Protein AF-V9LA78-F1 (afdb_monomer_lite)

Organism: Callorhinchus milii (NCBI:txid7868)

pLDDT: mean 78.16, std 17.97, range [30.38, 98.12]

Radius of gyration: 44.49 Å; chains: 1; bounding box: 124×39×107 Å

Structure (mmCIF, N/CA/C/O backbone):
data_AF-V9LA78-F1
#
_entry.id   AF-V9LA78-F1
#
loop_
_atom_site.group_PDB
_atom_site.id
_atom_site.type_symbol
_atom_site.label_atom_id
_atom_site.label_alt_id
_atom_site.label_comp_id
_atom_site.label_asym_id
_atom_site.label_entity_id
_atom_site.label_seq_id
_atom_site.pdbx_PDB_ins_code
_atom_site.Cartn_x
_atom_site.Cartn_y
_atom_site.Cartn_z
_atom_site.occupancy
_atom_site.B_iso_or_equiv
_atom_site.auth_seq_id
_atom_site.auth_comp_id
_atom_site.auth_asym_id
_atom_site.auth_atom_id
_atom_site.pdbx_PDB_model_num
ATOM 1 N N . ARG A 1 1 ? -101.190 -16.063 76.207 1.00 38.62 1 ARG A N 1
ATOM 2 C CA . ARG A 1 1 ? -101.534 -16.886 75.021 1.00 38.62 1 ARG A CA 1
ATOM 3 C C . ARG A 1 1 ? -100.322 -16.875 74.086 1.00 38.62 1 ARG A C 1
ATOM 5 O O . ARG A 1 1 ? -100.171 -15.869 73.423 1.00 38.62 1 ARG A O 1
ATOM 12 N N . ARG A 1 2 ? -99.525 -17.966 74.087 1.00 37.25 2 ARG A N 1
ATOM 13 C CA . ARG A 1 2 ? -98.543 -18.417 73.059 1.00 37.25 2 ARG A CA 1
ATOM 14 C C . ARG A 1 2 ? -97.326 -17.477 72.810 1.00 37.25 2 ARG A C 1
ATOM 16 O O . ARG A 1 2 ? -97.543 -16.351 72.398 1.00 37.25 2 ARG A O 1
ATOM 23 N N . SER A 1 3 ? -96.100 -17.793 73.270 1.00 36.72 3 SER A N 1
ATOM 24 C CA . SER A 1 3 ? -95.042 -18.629 72.612 1.00 36.72 3 SER A CA 1
ATOM 25 C C . SER A 1 3 ? -94.651 -18.044 71.234 1.00 36.72 3 SER A C 1
ATOM 27 O O . SER A 1 3 ? -95.574 -17.781 70.473 1.00 36.72 3 SER A O 1
ATOM 29 N N . SER A 1 4 ? -93.414 -17.786 70.782 1.00 41.28 4 SER A N 1
ATOM 30 C CA . SER A 1 4 ? -92.019 -18.239 71.025 1.00 41.28 4 SER A CA 1
ATOM 31 C C . SER A 1 4 ? -91.119 -17.253 70.206 1.00 41.28 4 SER A C 1
ATOM 33 O O . SER A 1 4 ? -91.605 -16.781 69.184 1.00 41.28 4 SER A O 1
ATOM 35 N N . ASP A 1 5 ? -89.959 -16.730 70.629 1.00 39.78 5 ASP A N 1
ATOM 36 C CA . ASP A 1 5 ? -88.596 -17.319 70.697 1.00 39.78 5 ASP A CA 1
ATOM 37 C C . ASP A 1 5 ? -87.658 -16.885 69.525 1.00 39.78 5 ASP A C 1
ATOM 39 O O . ASP A 1 5 ? -88.123 -16.779 68.393 1.00 39.78 5 ASP A O 1
ATOM 43 N N . LEU A 1 6 ? -86.364 -16.659 69.844 1.00 36.38 6 LEU A N 1
ATOM 44 C CA . LEU A 1 6 ? -85.181 -16.253 69.028 1.00 36.38 6 LEU A CA 1
ATOM 45 C C . LEU A 1 6 ? -85.233 -14.910 68.254 1.00 36.38 6 LEU A C 1
ATOM 47 O O . LEU A 1 6 ? -86.216 -14.585 67.613 1.00 36.38 6 LEU A O 1
ATOM 51 N N . GLY A 1 7 ? -84.200 -14.066 68.179 1.00 32.66 7 GLY A N 1
ATOM 52 C CA . GLY A 1 7 ? -82.790 -14.142 68.556 1.00 32.66 7 GLY A CA 1
ATOM 53 C C . GLY A 1 7 ? -82.023 -13.035 67.799 1.00 32.66 7 GLY A C 1
ATOM 54 O O . GLY A 1 7 ? -82.327 -12.764 66.647 1.00 32.66 7 GLY A O 1
ATOM 55 N N . GLU A 1 8 ? -81.098 -12.386 68.508 1.00 30.38 8 GLU A N 1
ATOM 56 C CA . GLU A 1 8 ? -79.826 -11.772 68.079 1.00 30.38 8 GLU A CA 1
ATOM 57 C C . GLU A 1 8 ? -79.676 -10.855 66.835 1.00 30.38 8 GLU A C 1
ATOM 59 O O . GLU A 1 8 ? -79.922 -11.234 65.700 1.00 30.38 8 GLU A O 1
ATOM 64 N N . HIS A 1 9 ? -79.116 -9.671 67.134 1.00 32.75 9 HIS A N 1
ATOM 65 C CA . HIS A 1 9 ? -78.167 -8.819 66.398 1.00 32.75 9 HIS A CA 1
ATOM 66 C C . HIS A 1 9 ? -78.278 -8.538 64.888 1.00 32.75 9 HIS A C 1
ATOM 68 O O . HIS A 1 9 ? -78.230 -9.426 64.048 1.00 32.75 9 HIS A O 1
ATOM 74 N N . SER A 1 10 ? -78.055 -7.241 64.604 1.00 33.81 10 SER A N 1
ATOM 75 C CA . SER A 1 10 ? -77.504 -6.702 63.349 1.00 33.81 10 SER A CA 1
ATOM 76 C C . SER A 1 10 ? -78.572 -6.582 62.238 1.00 33.81 10 SER A C 1
ATOM 78 O O . SER A 1 10 ? -79.480 -7.387 62.149 1.00 33.81 10 SER A O 1
ATOM 80 N N . GLU A 1 11 ? -78.646 -5.557 61.392 1.00 39.06 11 GLU A N 1
ATOM 81 C CA . GLU A 1 11 ? -77.571 -4.833 60.735 1.00 39.06 11 GLU A CA 1
ATOM 82 C C . GLU A 1 11 ? -78.030 -3.425 60.317 1.00 39.06 11 GLU A C 1
ATOM 84 O O . GLU A 1 11 ? -79.119 -3.193 59.792 1.00 39.06 11 GLU A O 1
ATOM 89 N N . THR A 1 12 ? -77.124 -2.478 60.520 1.00 42.47 12 THR A N 1
ATOM 90 C CA . THR A 1 12 ? -77.043 -1.184 59.851 1.00 42.47 12 THR A CA 1
ATOM 91 C C . THR A 1 12 ? -76.844 -1.383 58.346 1.00 42.47 12 THR A C 1
ATOM 93 O O . THR A 1 12 ? -75.721 -1.622 57.909 1.00 42.47 12 THR A O 1
ATOM 96 N N . VAL A 1 13 ? -77.898 -1.278 57.535 1.00 48.62 13 VAL A N 1
ATOM 97 C CA . VAL A 1 13 ? -77.771 -1.411 56.071 1.00 48.62 13 VAL A CA 1
ATOM 98 C C . VAL A 1 13 ? -78.632 -0.376 55.360 1.00 48.62 13 VAL A C 1
ATOM 100 O O . VAL A 1 13 ? -79.703 -0.691 54.854 1.00 48.62 13 VAL A O 1
ATOM 103 N N . THR A 1 14 ? -78.183 0.882 55.300 1.00 47.72 14 THR A N 1
ATOM 104 C CA . THR A 1 14 ? -78.607 1.781 54.206 1.00 47.72 14 THR A CA 1
ATOM 105 C C . THR A 1 14 ? -77.637 2.942 53.952 1.00 47.72 14 THR A C 1
ATOM 107 O O . THR A 1 14 ? -78.069 4.078 53.830 1.00 47.72 14 THR A O 1
ATOM 110 N N . SER A 1 15 ? -76.322 2.705 53.865 1.00 46.59 15 SER A N 1
ATOM 111 C CA . SER A 1 15 ? -75.411 3.665 53.193 1.00 46.59 15 SER A CA 1
ATOM 112 C C . SER A 1 15 ? -73.991 3.118 52.961 1.00 46.59 15 SER A C 1
ATOM 114 O O . SER A 1 15 ? -73.013 3.815 53.226 1.00 46.59 15 SER A O 1
ATOM 116 N N . LEU A 1 16 ? -73.837 1.861 52.539 1.00 50.12 16 LEU A N 1
ATOM 117 C CA . LEU A 1 16 ? -72.503 1.277 52.311 1.00 50.12 16 LEU A CA 1
ATOM 118 C C . LEU A 1 16 ? -72.333 0.599 50.955 1.00 50.12 16 LEU A C 1
ATOM 120 O O . LEU A 1 16 ? -71.321 -0.059 50.740 1.00 50.12 16 LEU A O 1
ATOM 124 N N . ASP A 1 17 ? -73.267 0.805 50.028 1.00 53.44 17 ASP A N 1
ATOM 125 C CA . ASP A 1 17 ? -73.097 0.328 48.662 1.00 53.44 17 ASP A CA 1
ATOM 126 C C . ASP A 1 17 ? -73.050 1.510 47.694 1.00 53.44 17 ASP A C 1
ATOM 128 O O . ASP A 1 17 ? -73.876 2.419 47.760 1.00 53.44 17 ASP A O 1
ATOM 132 N N . LEU A 1 18 ? -72.055 1.480 46.811 1.00 50.06 18 LEU A N 1
ATOM 133 C CA . LEU A 1 18 ? -71.733 2.478 45.788 1.00 50.06 18 LEU A CA 1
ATOM 134 C C . LEU A 1 18 ? -70.883 3.707 46.178 1.00 50.06 18 LEU A C 1
ATOM 136 O O . LEU A 1 18 ? -71.081 4.804 45.657 1.00 50.06 18 LEU A O 1
ATOM 140 N N . VAL A 1 19 ? -69.817 3.515 46.961 1.00 49.34 19 VAL A N 1
ATOM 141 C CA . VAL A 1 19 ? -68.571 4.261 46.676 1.00 49.34 19 VAL A CA 1
ATOM 142 C C . VAL A 1 19 ? -67.659 3.339 45.870 1.00 49.34 19 VAL A C 1
ATOM 144 O O . VAL A 1 19 ? -66.722 2.736 46.378 1.00 49.34 19 VAL A O 1
ATOM 147 N N . THR A 1 20 ? -67.971 3.196 44.582 1.00 54.06 20 THR A N 1
ATOM 148 C CA . THR A 1 20 ? -67.281 2.308 43.627 1.00 54.06 20 THR A CA 1
ATOM 149 C C . THR A 1 20 ? -65.972 2.898 43.091 1.00 54.06 20 THR A C 1
ATOM 151 O O . THR A 1 20 ? -65.462 2.434 42.082 1.00 54.06 20 THR A O 1
ATOM 154 N N . CYS A 1 21 ? -65.392 3.899 43.753 1.00 56.88 21 CYS A N 1
ATOM 155 C CA . CYS A 1 21 ? -64.016 4.339 43.526 1.00 56.88 21 CYS A CA 1
ATOM 156 C C . CYS A 1 21 ? -63.531 5.139 44.739 1.00 56.88 21 CYS A C 1
ATOM 158 O O . CYS A 1 21 ? -63.878 6.305 44.902 1.00 56.88 21 CYS A O 1
ATOM 160 N N . LEU A 1 22 ? -62.682 4.533 45.570 1.00 53.94 22 LEU A N 1
ATOM 161 C CA . LEU A 1 22 ? -61.702 5.295 46.338 1.00 53.94 22 LEU A CA 1
ATOM 162 C C . LEU A 1 22 ? -60.489 5.468 45.430 1.00 53.94 22 LEU A C 1
ATOM 164 O O . LEU A 1 22 ? -59.550 4.672 45.457 1.00 53.94 22 LEU A O 1
ATOM 168 N N . GLU A 1 23 ? -60.528 6.498 44.589 1.00 53.59 23 GLU A N 1
ATOM 169 C CA . GLU A 1 23 ? -59.301 7.000 43.993 1.00 53.59 23 GLU A CA 1
ATOM 170 C C . GLU A 1 23 ? -58.443 7.515 45.152 1.00 53.59 23 GLU A C 1
ATOM 172 O O . GLU A 1 23 ? -58.729 8.537 45.776 1.00 53.59 23 GLU A O 1
ATOM 177 N N . SER A 1 24 ? -57.426 6.739 45.526 1.00 40.69 24 SER A N 1
ATOM 178 C CA . SER A 1 24 ? -56.410 7.179 46.474 1.00 40.69 24 SER A CA 1
ATOM 179 C C . SER A 1 24 ? -55.556 8.237 45.773 1.00 40.69 24 SER A C 1
ATOM 181 O O . SER A 1 24 ? -54.457 7.969 45.296 1.00 40.69 24 SER A O 1
ATOM 183 N N . THR A 1 25 ? -56.081 9.459 45.677 1.00 53.06 25 THR A N 1
ATOM 184 C CA . THR A 1 25 ? -55.429 10.599 45.014 1.00 53.06 25 THR A CA 1
ATOM 185 C C . THR A 1 25 ? -54.265 11.161 45.842 1.00 53.06 25 THR A C 1
ATOM 187 O O . THR A 1 25 ? -53.654 12.155 45.468 1.00 53.06 25 THR A O 1
ATOM 190 N N . HIS A 1 26 ? -53.889 10.535 46.961 1.00 56.66 26 HIS A N 1
ATOM 191 C CA . HIS A 1 26 ? -52.709 10.954 47.709 1.00 56.66 26 HIS A CA 1
ATOM 192 C C . HIS A 1 26 ? -52.058 9.796 48.471 1.00 56.66 26 HIS A C 1
ATOM 194 O O . HIS A 1 26 ? -52.386 9.552 49.636 1.00 56.66 26 HIS A O 1
ATOM 200 N N . PRO A 1 27 ? -51.043 9.130 47.892 1.00 52.91 27 PRO A N 1
ATOM 201 C CA . PRO A 1 27 ? -50.064 8.474 48.730 1.00 52.91 27 PRO A CA 1
ATOM 202 C C . PRO A 1 27 ? -49.351 9.581 49.517 1.00 52.91 27 PRO A C 1
ATOM 204 O O . PRO A 1 27 ? -48.703 10.464 48.945 1.00 52.91 27 PRO A O 1
ATOM 207 N N . GLN A 1 28 ? -49.492 9.564 50.841 1.00 57.53 28 GLN A N 1
ATOM 208 C CA . GLN A 1 28 ? -48.636 10.310 51.764 1.00 57.53 28 GLN A CA 1
ATOM 209 C C . GLN A 1 28 ? -47.214 9.745 51.627 1.00 57.53 28 GLN A C 1
ATOM 211 O O . GLN A 1 28 ? -46.767 8.893 52.390 1.00 57.53 28 GLN A O 1
ATOM 216 N N . MET A 1 29 ? -46.525 10.157 50.563 1.00 53.38 29 MET A N 1
ATOM 217 C CA . MET A 1 29 ? -45.166 9.740 50.255 1.00 53.38 29 MET A CA 1
ATOM 218 C C . MET A 1 29 ? -44.249 10.321 51.329 1.00 53.38 29 MET A C 1
ATOM 220 O O . MET A 1 29 ? -43.963 11.518 51.326 1.00 53.38 29 MET A O 1
ATOM 224 N N . THR A 1 30 ? -43.794 9.473 52.252 1.00 65.44 30 THR A N 1
ATOM 225 C CA . THR A 1 30 ? -42.815 9.817 53.290 1.00 65.44 30 THR A CA 1
ATOM 226 C C . THR A 1 30 ? -41.599 10.494 52.642 1.00 65.44 30 THR A C 1
ATOM 228 O O . THR A 1 30 ? -41.207 10.113 51.537 1.00 65.44 30 THR A O 1
ATOM 231 N N . PHE A 1 31 ? -40.971 11.475 53.303 1.00 64.56 31 PHE A N 1
ATOM 232 C CA . PHE A 1 31 ? -39.830 12.247 52.766 1.00 64.56 31 PHE A CA 1
ATOM 233 C C . PHE A 1 31 ? -38.725 11.378 52.133 1.00 64.56 31 PHE A C 1
ATOM 235 O O . PHE A 1 31 ? -38.142 11.751 51.115 1.00 64.56 31 PHE A O 1
ATOM 242 N N . LEU A 1 32 ? -38.501 10.179 52.675 1.00 64.75 32 LEU A N 1
ATOM 243 C CA . LEU A 1 32 ? -37.585 9.169 52.139 1.00 64.75 32 LEU A CA 1
ATOM 244 C C . LEU A 1 32 ? -37.925 8.697 50.719 1.00 64.75 32 LEU A C 1
ATOM 246 O O . LEU A 1 32 ? -37.017 8.443 49.935 1.00 64.75 32 LEU A O 1
ATOM 250 N N . CYS A 1 33 ? -39.203 8.591 50.364 1.00 69.38 33 CYS A N 1
ATOM 251 C CA . CYS A 1 33 ? -39.633 8.189 49.029 1.00 69.38 33 CYS A CA 1
ATOM 252 C C . CYS A 1 33 ? -39.305 9.279 47.997 1.00 69.38 33 CYS A C 1
ATOM 254 O O . CYS A 1 33 ? -38.671 9.003 46.979 1.00 69.38 33 CYS A O 1
ATOM 256 N N . ARG A 1 34 ? -39.617 10.546 48.307 1.00 75.44 34 ARG A N 1
ATOM 257 C CA . ARG A 1 34 ? -39.250 11.685 47.445 1.00 75.44 34 ARG A CA 1
ATOM 258 C C . ARG A 1 34 ? -37.735 11.847 47.316 1.00 75.44 34 ARG A C 1
ATOM 260 O O . ARG A 1 34 ? -37.249 12.084 46.214 1.00 75.44 34 ARG A O 1
ATOM 267 N N . LEU A 1 35 ? -36.993 11.653 48.409 1.00 74.75 35 LEU A N 1
ATOM 268 C CA . LEU A 1 35 ? -35.531 11.684 48.393 1.00 74.75 35 LEU A CA 1
ATOM 269 C C . LEU A 1 35 ? -34.953 10.546 47.540 1.00 74.75 35 LEU A C 1
ATOM 271 O O . LEU A 1 35 ? -34.050 10.786 46.745 1.00 74.75 35 LEU A O 1
ATOM 275 N N . LYS A 1 36 ? -35.498 9.326 47.635 1.00 80.56 36 LYS A N 1
ATOM 276 C CA . LYS A 1 36 ? -35.062 8.188 46.812 1.00 80.56 36 LYS A CA 1
ATOM 277 C C . LYS A 1 36 ? -35.312 8.408 45.326 1.00 80.56 36 LYS A C 1
ATOM 279 O O . LYS A 1 36 ? -34.411 8.149 44.537 1.00 80.56 36 LYS A O 1
ATOM 284 N N . PHE A 1 37 ? -36.479 8.918 44.939 1.00 80.06 37 PHE A N 1
ATOM 285 C CA . PHE A 1 37 ? -36.753 9.227 43.534 1.00 80.06 37 PHE A CA 1
ATOM 286 C C . PHE A 1 37 ? -35.874 10.366 43.006 1.00 80.06 37 PHE A C 1
ATOM 288 O O . PHE A 1 37 ? -35.362 10.263 41.894 1.00 80.06 37 PHE A O 1
ATOM 295 N N . ALA A 1 38 ? -35.633 11.411 43.804 1.00 82.50 38 ALA A N 1
ATOM 296 C CA . ALA A 1 38 ? -34.740 12.505 43.424 1.00 82.50 38 ALA A CA 1
ATOM 297 C C . ALA A 1 38 ? -33.285 12.033 43.262 1.00 82.50 38 ALA A C 1
ATOM 299 O O . ALA A 1 38 ? -32.653 12.315 42.245 1.00 82.50 38 ALA A O 1
ATOM 300 N N . LEU A 1 39 ? -32.770 11.252 44.218 1.00 84.38 39 LEU A N 1
ATOM 301 C CA . LEU A 1 39 ? -31.430 10.667 44.142 1.00 84.38 39 LEU A CA 1
ATOM 302 C C . LEU A 1 39 ? -31.306 9.696 42.965 1.00 84.38 39 LEU A C 1
ATOM 304 O O . LEU A 1 39 ? -30.327 9.759 42.231 1.00 84.38 39 LEU A O 1
ATOM 308 N N . PHE A 1 40 ? -32.305 8.842 42.735 1.00 86.75 40 PHE A N 1
ATOM 309 C CA . PHE A 1 40 ? -32.318 7.927 41.596 1.00 86.75 40 PHE A CA 1
ATOM 310 C C . PHE A 1 40 ? -32.351 8.676 40.260 1.00 86.75 40 PHE A C 1
ATOM 312 O O . PHE A 1 40 ? -31.631 8.305 39.339 1.00 86.75 40 PHE A O 1
ATOM 319 N N . ALA A 1 41 ? -33.123 9.760 40.151 1.00 88.12 41 ALA A N 1
ATOM 320 C CA . ALA A 1 41 ? -33.156 10.588 38.950 1.00 88.12 41 ALA A CA 1
ATOM 321 C C . ALA A 1 41 ? -31.792 11.238 38.667 1.00 88.12 41 ALA A C 1
ATOM 323 O O . ALA A 1 41 ? -31.324 11.203 37.528 1.00 88.12 41 ALA A O 1
ATOM 324 N N . ILE A 1 42 ? -31.128 11.776 39.695 1.00 90.62 42 ILE A N 1
ATOM 325 C CA . ILE A 1 42 ? -29.786 12.365 39.575 1.00 90.62 42 ILE A CA 1
ATOM 326 C C . ILE A 1 42 ? -28.762 11.288 39.197 1.00 90.62 42 ILE A C 1
ATOM 328 O O . ILE A 1 42 ? -28.009 11.469 38.243 1.00 90.62 42 ILE A O 1
ATOM 332 N N . LEU A 1 43 ? -28.770 10.141 39.882 1.00 91.25 43 LEU A N 1
ATOM 333 C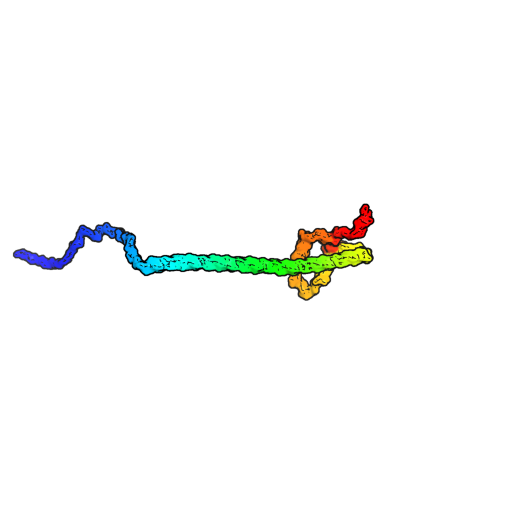 CA . LEU A 1 43 ? -27.879 9.018 39.585 1.00 91.25 43 LEU A CA 1
ATOM 334 C C . LEU A 1 43 ? -28.086 8.486 38.165 1.00 91.25 43 LEU A C 1
ATOM 336 O O . LEU A 1 43 ? -27.109 8.246 37.465 1.00 91.25 43 LEU A O 1
ATOM 340 N N . ASN A 1 44 ? -29.332 8.358 37.706 1.00 90.81 44 ASN A N 1
ATOM 341 C CA . ASN A 1 44 ? -29.639 7.908 36.352 1.00 90.81 44 ASN A CA 1
ATOM 342 C C . ASN A 1 44 ? -29.154 8.918 35.300 1.00 90.81 44 ASN A C 1
ATOM 344 O O . ASN A 1 44 ? -28.558 8.537 34.298 1.00 90.81 44 ASN A O 1
ATOM 348 N N . LYS A 1 45 ? -29.324 10.224 35.542 1.00 92.56 45 LYS A N 1
ATOM 349 C CA . LYS A 1 45 ? -28.784 11.276 34.663 1.00 92.56 45 LYS A CA 1
ATOM 350 C C . LYS A 1 45 ? -27.256 11.219 34.581 1.00 92.56 45 LYS A C 1
ATOM 352 O O . LYS A 1 45 ? -26.711 11.295 33.482 1.00 92.56 45 LYS A O 1
ATOM 357 N N . MET A 1 46 ? -26.580 11.035 35.715 1.00 95.75 46 MET A N 1
ATOM 358 C CA . MET A 1 46 ? -25.125 10.864 35.761 1.00 95.75 46 MET A CA 1
ATOM 359 C C . MET A 1 46 ? -24.681 9.578 35.055 1.00 95.75 46 MET A C 1
ATOM 361 O O . MET A 1 46 ? -23.720 9.602 34.292 1.00 95.75 46 MET A O 1
ATOM 365 N N . LEU A 1 47 ? -25.404 8.473 35.244 1.00 96.06 47 LEU A N 1
ATOM 366 C CA . LEU A 1 47 ? -25.132 7.201 34.578 1.00 96.06 47 LEU A CA 1
ATOM 367 C C . LEU A 1 47 ? -25.267 7.325 33.056 1.00 96.06 47 LEU A C 1
ATOM 369 O O . LEU A 1 47 ? -24.381 6.883 32.333 1.00 96.06 47 LEU A O 1
ATOM 373 N N . ILE A 1 48 ? -26.330 7.971 32.567 1.00 96.31 48 ILE A N 1
ATOM 374 C CA . ILE A 1 48 ? -26.528 8.240 31.136 1.00 96.31 48 ILE A CA 1
ATOM 375 C C . ILE A 1 48 ? -25.385 9.101 30.593 1.00 96.31 48 ILE A C 1
ATOM 377 O O . ILE A 1 48 ? -24.848 8.799 29.532 1.00 96.31 48 ILE A O 1
ATOM 381 N N . PHE A 1 49 ? -24.977 10.143 31.320 1.00 97.00 49 PHE A N 1
ATOM 382 C CA . PHE A 1 49 ? -23.854 10.984 30.911 1.00 97.00 49 PHE A CA 1
ATOM 383 C C . PHE A 1 49 ? -22.549 10.182 30.793 1.00 97.00 49 PHE A C 1
ATOM 385 O O . PHE A 1 49 ? -21.857 10.277 29.780 1.00 97.00 49 PHE A O 1
ATOM 392 N N . LEU A 1 50 ? -22.247 9.330 31.778 1.00 97.06 50 LEU A N 1
ATOM 393 C CA . LEU A 1 50 ? -21.084 8.440 31.742 1.00 97.06 50 LEU A CA 1
ATOM 394 C C . LEU A 1 50 ? -21.165 7.427 30.594 1.00 97.06 50 LEU A C 1
ATOM 396 O O . LEU A 1 50 ? -20.159 7.188 29.929 1.00 97.06 50 LEU A O 1
ATOM 400 N N . LEU A 1 51 ? -22.348 6.869 30.322 1.00 97.75 51 LEU A N 1
ATOM 401 C CA . LEU A 1 51 ? -22.565 5.971 29.188 1.00 97.75 51 LEU A CA 1
ATOM 402 C C . LEU A 1 51 ? -22.312 6.681 27.856 1.00 97.75 51 LEU A C 1
ATOM 404 O O . LEU A 1 51 ? -21.610 6.136 27.010 1.00 97.75 51 LEU A O 1
ATOM 408 N N . VAL A 1 52 ? -22.820 7.903 27.676 1.00 97.81 52 VAL A N 1
ATOM 409 C CA . VAL A 1 52 ? -22.588 8.696 26.458 1.00 97.81 52 VAL A CA 1
ATOM 410 C C . VAL A 1 52 ? -21.102 8.998 26.279 1.00 97.81 52 VAL A C 1
ATOM 412 O O . VAL A 1 52 ? -20.570 8.799 25.187 1.00 97.81 52 VAL A O 1
ATOM 415 N N . LEU A 1 53 ? -20.410 9.420 27.342 1.00 98.00 53 LEU A N 1
ATOM 416 C CA . LEU A 1 53 ? -18.964 9.647 27.299 1.00 98.00 53 LEU A CA 1
ATOM 417 C C . LEU A 1 53 ? -18.195 8.368 26.960 1.00 98.00 53 LEU A C 1
ATOM 419 O O . LEU A 1 53 ? -17.287 8.411 26.131 1.00 98.00 53 LEU A O 1
ATOM 423 N N . GLY A 1 54 ? -18.574 7.238 27.559 1.00 98.12 54 GLY A N 1
ATOM 424 C CA . GLY A 1 54 ? -17.980 5.933 27.284 1.00 98.12 54 GLY A CA 1
ATOM 425 C C . GLY A 1 54 ? -18.173 5.506 25.831 1.00 98.12 54 GLY A C 1
ATOM 426 O O . GLY A 1 54 ? -17.205 5.138 25.169 1.00 98.12 54 GLY A O 1
ATOM 427 N N . VAL A 1 55 ? -19.392 5.624 25.298 1.00 97.81 55 VAL A N 1
ATOM 428 C CA . VAL A 1 55 ? -19.697 5.323 23.890 1.00 97.81 55 VAL A CA 1
ATOM 429 C C . VAL A 1 55 ? -18.903 6.230 22.951 1.00 97.81 55 VAL A C 1
ATOM 431 O O . VAL A 1 55 ? -18.314 5.735 21.991 1.00 97.81 55 VAL A O 1
ATOM 434 N N . LEU A 1 56 ? -18.824 7.532 23.239 1.00 97.75 56 LEU A N 1
ATOM 435 C CA . LEU A 1 56 ? -18.029 8.470 22.446 1.00 97.75 56 LEU A CA 1
ATOM 436 C C . LEU A 1 56 ? -16.543 8.081 22.452 1.00 97.75 56 LEU A C 1
ATOM 438 O O . LEU A 1 56 ? -15.910 8.050 21.399 1.00 97.75 56 LEU A O 1
ATOM 442 N N . TRP A 1 57 ? -15.994 7.725 23.614 1.00 97.81 57 TRP A N 1
ATOM 443 C CA . TRP A 1 57 ? -14.613 7.256 23.745 1.00 97.81 57 TRP A CA 1
ATOM 444 C C . TRP A 1 57 ? -14.352 5.975 22.952 1.00 97.81 57 TRP A C 1
ATOM 446 O O . TRP A 1 57 ? -13.371 5.896 22.211 1.00 97.81 57 TRP A O 1
ATOM 456 N N . ILE A 1 58 ? -15.245 4.988 23.061 1.00 97.06 58 ILE A N 1
ATOM 457 C CA . ILE A 1 58 ? -15.168 3.733 22.305 1.00 97.06 58 ILE A CA 1
ATOM 458 C C . ILE A 1 58 ? -15.200 4.021 20.801 1.00 97.06 58 ILE A C 1
ATOM 460 O O . ILE A 1 58 ? -14.374 3.484 20.063 1.00 97.06 58 ILE A O 1
ATOM 464 N N . LEU A 1 59 ? -16.091 4.906 20.345 1.00 96.75 59 LEU A N 1
ATOM 465 C CA . LEU A 1 59 ? -16.187 5.294 18.939 1.00 96.75 59 LEU A CA 1
ATOM 466 C C . LEU A 1 59 ? -14.892 5.955 18.446 1.00 96.75 59 LEU A C 1
ATOM 468 O O . LEU A 1 59 ? -14.384 5.593 17.387 1.00 96.75 59 LEU A O 1
ATOM 472 N N . LEU A 1 60 ? -14.312 6.875 19.222 1.00 95.88 60 LEU A N 1
ATOM 473 C CA . LEU A 1 60 ? -13.043 7.524 18.877 1.00 95.88 60 LEU A CA 1
ATOM 474 C C . LEU A 1 60 ? -11.894 6.516 18.770 1.00 95.88 60 LEU A C 1
ATOM 476 O O . LEU A 1 60 ? -11.113 6.565 17.816 1.00 95.88 60 LEU A O 1
AT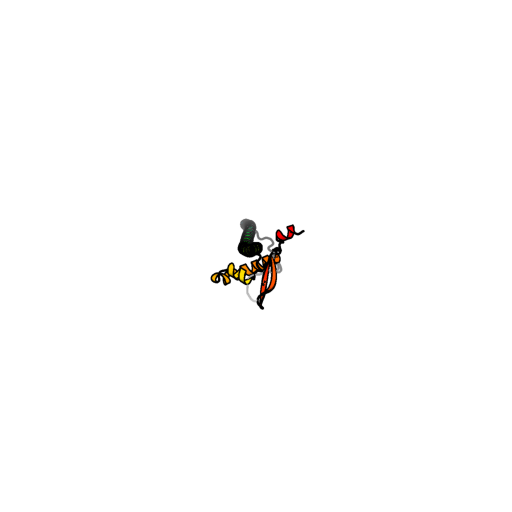OM 480 N N . LEU A 1 61 ? -11.797 5.579 19.716 1.00 95.38 61 LEU A N 1
ATOM 481 C CA . LEU A 1 61 ? -10.802 4.509 19.669 1.00 95.38 61 LEU A CA 1
ATOM 482 C C . LEU A 1 61 ? -11.013 3.600 18.456 1.00 95.38 61 LEU A C 1
ATOM 484 O O . LEU A 1 61 ? -10.044 3.270 17.773 1.00 95.38 61 LEU A O 1
ATOM 488 N N . PHE A 1 62 ? -12.261 3.252 18.143 1.00 95.12 62 PHE A N 1
ATOM 489 C CA . PHE A 1 62 ? -12.605 2.441 16.979 1.00 95.12 62 PHE A CA 1
ATOM 490 C C . PHE A 1 62 ? -12.229 3.129 15.655 1.00 95.12 62 PHE A C 1
ATOM 492 O O . PHE A 1 62 ? -11.614 2.510 14.781 1.00 95.12 62 PHE A O 1
ATOM 499 N N . LEU A 1 63 ? -12.523 4.425 15.515 1.00 93.00 63 LEU A N 1
ATOM 500 C CA . LEU A 1 63 ? -12.145 5.228 14.347 1.00 93.00 63 LEU A CA 1
ATOM 501 C C . LEU A 1 63 ? -10.625 5.361 14.218 1.00 93.00 63 LEU A C 1
ATOM 503 O O . LEU A 1 63 ? -10.076 5.190 13.127 1.00 93.00 63 LEU A O 1
ATOM 507 N N . LYS A 1 64 ? -9.923 5.608 15.330 1.00 92.69 64 LYS A N 1
ATOM 508 C CA . LYS A 1 64 ? -8.456 5.658 15.366 1.00 92.69 64 LYS A CA 1
ATOM 509 C C . LYS A 1 64 ? -7.841 4.314 14.968 1.00 92.69 64 LYS A C 1
ATOM 511 O O . LYS A 1 64 ? -6.895 4.288 14.181 1.00 92.69 64 LYS A O 1
ATOM 516 N N . TYR A 1 65 ? -8.388 3.209 15.472 1.00 89.44 65 TYR A N 1
ATOM 517 C CA . TYR A 1 65 ? -7.942 1.853 15.151 1.00 89.44 65 TYR A CA 1
ATOM 518 C C . TYR A 1 65 ? -8.132 1.533 13.665 1.00 89.44 65 TYR A C 1
ATOM 520 O O . TYR A 1 65 ? -7.185 1.126 12.990 1.00 89.44 65 TYR A O 1
ATOM 528 N N . SER A 1 66 ? -9.325 1.803 13.131 1.00 83.94 66 SER A N 1
ATOM 529 C CA . SER A 1 66 ? -9.635 1.594 11.713 1.00 83.94 66 SER A CA 1
ATOM 530 C C . SER A 1 66 ? -8.747 2.452 10.811 1.00 83.94 66 SER A C 1
ATOM 532 O O . SER A 1 66 ? -8.194 1.958 9.829 1.00 83.94 66 SER A O 1
ATOM 534 N N . SER A 1 67 ? -8.515 3.712 11.189 1.00 76.75 67 SER A N 1
ATOM 535 C CA . SER A 1 67 ? -7.617 4.611 10.456 1.00 76.75 67 SER A CA 1
ATOM 536 C C . SER A 1 67 ? -6.183 4.085 10.418 1.00 76.75 67 SER A C 1
ATOM 538 O O . SER A 1 67 ? -5.529 4.151 9.379 1.00 76.75 67 SER A O 1
ATOM 540 N N . LYS A 1 68 ? -5.684 3.527 11.530 1.00 81.69 68 LYS A N 1
ATOM 541 C CA . LYS A 1 68 ? -4.352 2.908 11.576 1.00 81.69 68 LYS A CA 1
ATOM 542 C C . LYS A 1 68 ? -4.277 1.684 10.660 1.00 81.69 68 LYS A C 1
ATOM 544 O O . LYS A 1 68 ? -3.304 1.532 9.928 1.00 81.69 68 LYS A O 1
ATOM 549 N N . LYS A 1 69 ? -5.330 0.861 10.636 1.00 76.38 69 LYS A N 1
ATOM 550 C CA . LYS A 1 69 ? -5.384 -0.338 9.792 1.00 76.38 69 LYS A CA 1
ATOM 551 C C . LYS A 1 69 ? -5.380 -0.016 8.296 1.00 76.38 69 LYS A C 1
ATOM 553 O O . LYS A 1 69 ? -4.779 -0.754 7.519 1.00 76.38 69 LYS A O 1
ATOM 558 N N . VAL A 1 70 ? -6.019 1.085 7.896 1.00 72.62 70 VAL A N 1
ATOM 559 C CA . VAL A 1 70 ? -5.985 1.573 6.508 1.00 72.62 70 VAL A CA 1
ATOM 560 C C . VAL A 1 70 ? -4.586 2.071 6.135 1.00 72.62 70 VAL A C 1
ATOM 562 O O . VAL A 1 70 ? -4.111 1.735 5.053 1.00 72.62 70 VAL A O 1
ATOM 565 N N . LYS A 1 71 ? -3.900 2.792 7.034 1.00 73.25 71 LYS A N 1
ATOM 566 C CA . LYS A 1 71 ? -2.535 3.303 6.802 1.00 73.25 71 LYS A CA 1
ATOM 567 C C . LYS A 1 71 ? -1.515 2.185 6.581 1.00 73.25 71 LYS A C 1
ATOM 569 O O . LYS A 1 71 ? -0.855 2.183 5.554 1.00 73.25 71 LYS A O 1
ATOM 574 N N . GLU A 1 72 ? -1.487 1.172 7.450 1.00 73.44 72 GLU A N 1
ATOM 575 C CA . GLU A 1 72 ? -0.543 0.041 7.327 1.00 73.44 72 GLU A CA 1
ATOM 576 C C . GLU A 1 72 ? -0.676 -0.702 5.987 1.00 73.44 72 GLU A C 1
ATOM 578 O O . GLU A 1 72 ? 0.303 -1.170 5.411 1.00 73.44 72 GLU A O 1
ATOM 583 N N . GLN A 1 73 ? -1.902 -0.821 5.470 1.00 69.88 73 GLN A N 1
ATOM 584 C CA . GLN A 1 73 ? -2.145 -1.451 4.173 1.00 69.88 73 GLN A CA 1
ATOM 585 C C . GLN A 1 73 ? -1.700 -0.568 3.008 1.00 69.88 73 GLN A C 1
ATOM 587 O O . GLN A 1 73 ? -1.304 -1.099 1.973 1.00 69.88 73 GLN A O 1
ATOM 592 N N . GLN A 1 74 ? -1.803 0.752 3.153 1.00 79.31 74 GLN A N 1
ATOM 593 C CA . GLN A 1 74 ? -1.359 1.685 2.131 1.00 79.31 74 GLN A CA 1
ATOM 594 C C . GLN A 1 74 ? 0.164 1.788 2.091 1.00 79.31 74 GLN A C 1
ATOM 596 O O . GLN A 1 74 ? 0.713 1.750 0.998 1.00 79.31 74 GLN A O 1
ATOM 601 N N . ASP A 1 75 ? 0.847 1.805 3.237 1.00 85.88 75 ASP A N 1
ATOM 602 C CA . ASP A 1 75 ? 2.311 1.907 3.300 1.00 85.88 75 ASP A CA 1
ATOM 603 C C . ASP A 1 75 ? 2.992 0.753 2.549 1.00 85.88 75 ASP A C 1
ATOM 605 O O . ASP A 1 75 ? 3.847 0.986 1.697 1.00 85.88 75 ASP A O 1
ATOM 609 N N . ALA A 1 76 ? 2.536 -0.487 2.761 1.00 87.19 76 ALA A N 1
ATOM 610 C CA . ALA A 1 76 ? 3.053 -1.656 2.043 1.00 87.19 76 ALA A CA 1
ATOM 611 C C . ALA A 1 76 ? 2.767 -1.605 0.529 1.00 87.19 76 ALA A C 1
ATOM 613 O O . ALA A 1 76 ? 3.559 -2.091 -0.281 1.00 87.19 76 ALA A O 1
ATOM 614 N N . VAL A 1 77 ? 1.631 -1.023 0.131 1.00 89.75 77 VAL A N 1
ATOM 615 C CA . VAL A 1 77 ? 1.290 -0.826 -1.285 1.00 89.75 77 VAL A CA 1
ATOM 616 C C . VAL A 1 77 ? 2.172 0.260 -1.899 1.00 89.75 77 VAL A C 1
ATOM 618 O O . VAL A 1 77 ? 2.711 0.036 -2.976 1.00 89.75 77 VAL A O 1
ATOM 621 N N . TYR A 1 78 ? 2.373 1.392 -1.221 1.00 90.25 78 TYR A N 1
ATOM 622 C CA . TYR A 1 78 ? 3.245 2.472 -1.686 1.00 90.25 78 TYR A CA 1
ATOM 623 C C . TYR A 1 78 ? 4.702 2.026 -1.784 1.00 90.25 78 TYR A C 1
ATOM 625 O O . TYR A 1 78 ? 5.365 2.317 -2.777 1.00 90.25 78 TYR A O 1
ATOM 633 N N . GLU A 1 79 ? 5.195 1.273 -0.801 1.00 92.81 79 GLU A N 1
ATOM 634 C CA . GLU A 1 79 ? 6.535 0.692 -0.848 1.00 92.81 79 GLU A CA 1
ATOM 635 C C . GLU A 1 79 ? 6.691 -0.235 -2.061 1.00 92.81 79 GLU A C 1
ATOM 637 O O . GLU A 1 79 ? 7.666 -0.130 -2.805 1.00 92.81 79 GLU A O 1
ATOM 642 N N . MET A 1 80 ? 5.702 -1.101 -2.310 1.00 92.31 80 MET A N 1
ATOM 643 C CA . MET A 1 80 ? 5.688 -1.976 -3.483 1.00 92.31 80 MET A CA 1
ATOM 644 C C . MET A 1 80 ? 5.660 -1.177 -4.794 1.00 92.31 80 MET A C 1
ATOM 646 O O . MET A 1 80 ? 6.416 -1.484 -5.713 1.00 92.31 80 MET A O 1
ATOM 650 N N . VAL A 1 81 ? 4.827 -0.138 -4.885 1.00 92.31 81 VAL A N 1
ATOM 651 C CA . VAL A 1 81 ? 4.747 0.751 -6.056 1.00 92.31 81 VAL A CA 1
ATOM 652 C C . VAL A 1 81 ? 6.093 1.430 -6.319 1.00 92.31 81 VAL A C 1
ATOM 654 O O . VAL A 1 81 ? 6.572 1.411 -7.449 1.00 92.31 81 VAL A O 1
ATOM 657 N N . ASN A 1 82 ? 6.751 1.951 -5.283 1.00 91.81 82 ASN A N 1
ATOM 658 C CA . ASN A 1 82 ? 8.070 2.572 -5.409 1.00 91.81 82 ASN A CA 1
ATOM 659 C C . ASN A 1 82 ? 9.138 1.578 -5.884 1.00 91.81 82 ASN A C 1
ATOM 661 O O . ASN A 1 82 ? 9.967 1.926 -6.725 1.00 91.81 82 ASN A O 1
ATOM 665 N N . LYS A 1 83 ? 9.100 0.331 -5.399 1.00 93.06 83 LYS A N 1
ATOM 666 C CA . LYS A 1 83 ? 9.983 -0.746 -5.873 1.00 93.06 83 LYS A CA 1
ATOM 667 C C . LYS A 1 83 ? 9.754 -1.056 -7.357 1.00 93.06 83 LYS A C 1
ATOM 669 O O . LYS A 1 83 ? 10.721 -1.154 -8.108 1.00 93.06 83 LYS A O 1
ATOM 674 N N . ILE A 1 84 ? 8.493 -1.149 -7.790 1.00 92.19 84 ILE A N 1
ATOM 675 C CA . ILE A 1 84 ? 8.117 -1.341 -9.201 1.00 92.19 84 ILE A CA 1
ATOM 676 C C . ILE A 1 84 ? 8.645 -0.195 -10.071 1.00 92.19 84 ILE A C 1
ATOM 678 O O . ILE A 1 84 ? 9.329 -0.448 -11.062 1.00 92.19 84 ILE A O 1
ATOM 682 N N . ILE A 1 85 ? 8.372 1.057 -9.685 1.00 90.25 85 ILE A N 1
ATOM 683 C CA . ILE A 1 85 ? 8.846 2.243 -10.411 1.00 90.25 85 ILE A CA 1
ATOM 684 C C . ILE A 1 85 ? 10.373 2.234 -10.501 1.00 90.25 85 ILE A C 1
ATOM 686 O O . ILE A 1 85 ? 10.914 2.494 -11.571 1.00 90.25 85 ILE A O 1
ATOM 690 N N . GLY A 1 86 ? 11.069 1.893 -9.413 1.00 90.50 86 GLY A N 1
ATOM 691 C CA . GLY A 1 86 ? 12.528 1.810 -9.384 1.00 90.50 86 GLY A CA 1
ATOM 692 C C . GLY A 1 86 ? 13.093 0.829 -10.412 1.00 90.50 86 GLY A C 1
ATOM 693 O O . GLY A 1 86 ? 14.024 1.185 -11.130 1.00 90.50 86 GLY A O 1
ATOM 694 N N . VAL A 1 87 ? 12.506 -0.367 -10.535 1.00 90.38 87 VAL A N 1
ATOM 695 C CA . VAL A 1 87 ? 12.927 -1.375 -11.527 1.00 90.38 87 VAL A CA 1
ATOM 696 C C . VAL A 1 87 ? 12.686 -0.887 -12.954 1.00 90.38 87 VAL A C 1
ATOM 698 O O . VAL A 1 87 ? 13.590 -0.960 -13.784 1.00 90.38 87 VAL A O 1
ATOM 701 N N . ILE A 1 88 ? 11.494 -0.354 -13.238 1.00 88.94 88 ILE A N 1
ATOM 702 C CA . ILE A 1 88 ? 11.148 0.133 -14.583 1.00 88.94 88 ILE A CA 1
ATOM 703 C C . ILE A 1 88 ? 12.041 1.314 -14.972 1.00 88.94 88 ILE A C 1
ATOM 705 O O . ILE A 1 88 ? 12.559 1.359 -16.082 1.00 88.94 88 ILE A O 1
ATOM 709 N N . HIS A 1 89 ? 12.256 2.254 -14.052 1.00 87.25 89 HIS A N 1
ATOM 710 C CA . HIS A 1 89 ? 13.090 3.426 -14.283 1.00 87.25 89 HIS A CA 1
ATOM 711 C C . HIS A 1 89 ? 14.569 3.057 -14.463 1.00 87.25 89 HIS A C 1
ATOM 713 O O . HIS A 1 89 ? 15.241 3.626 -15.322 1.00 87.25 89 HIS A O 1
ATOM 719 N N . ALA A 1 90 ? 15.092 2.109 -13.677 1.00 87.81 90 ALA A N 1
ATOM 720 C CA . ALA A 1 90 ? 16.455 1.609 -13.844 1.00 87.81 90 ALA A CA 1
ATOM 721 C C . ALA A 1 90 ? 16.640 0.969 -15.225 1.00 87.81 90 ALA A C 1
ATOM 723 O O . ALA A 1 90 ? 17.549 1.353 -15.954 1.00 87.81 90 ALA A O 1
ATOM 724 N N . HIS A 1 91 ? 15.718 0.093 -15.624 1.00 86.44 91 HIS A N 1
ATOM 725 C CA . HIS A 1 91 ? 15.748 -0.525 -16.945 1.00 86.44 91 HIS A CA 1
ATOM 726 C C . HIS A 1 91 ? 15.608 0.501 -18.078 1.00 86.44 91 HIS A C 1
ATOM 728 O O . HIS A 1 91 ? 16.338 0.418 -19.057 1.00 86.44 91 HIS A O 1
ATOM 734 N N . ASN A 1 92 ? 14.738 1.509 -17.939 1.00 84.62 92 ASN A N 1
ATOM 735 C CA . ASN A 1 92 ? 14.633 2.588 -18.926 1.00 84.62 92 ASN A CA 1
ATOM 736 C C . ASN A 1 92 ? 15.953 3.367 -19.059 1.00 84.62 92 ASN A C 1
ATOM 738 O O . ASN A 1 92 ? 16.383 3.679 -20.164 1.00 84.62 92 ASN A O 1
ATOM 742 N N . ARG A 1 93 ? 16.631 3.648 -17.942 1.00 83.62 93 ARG A N 1
ATOM 743 C CA . ARG A 1 93 ? 17.939 4.318 -17.947 1.00 83.62 93 ARG A CA 1
ATOM 744 C C . ARG A 1 93 ? 19.028 3.464 -18.599 1.00 83.62 93 ARG A C 1
ATOM 746 O O . ARG A 1 93 ? 19.907 4.002 -19.270 1.00 83.62 93 ARG A O 1
ATOM 753 N N . ASP A 1 94 ? 19.000 2.155 -18.378 1.00 84.19 94 ASP A N 1
ATOM 754 C CA . ASP A 1 94 ? 19.950 1.227 -18.992 1.00 84.19 94 ASP A CA 1
ATOM 755 C C . ASP A 1 94 ? 19.669 1.061 -20.493 1.00 84.19 94 ASP A C 1
ATOM 757 O O . ASP A 1 94 ? 20.609 1.036 -21.286 1.00 84.19 94 ASP A O 1
ATOM 761 N N . TRP A 1 95 ? 18.396 1.078 -20.902 1.00 81.81 95 TRP A N 1
ATOM 762 C CA . TRP A 1 95 ? 17.988 1.166 -22.304 1.00 81.81 95 TRP A CA 1
ATOM 763 C C . TRP A 1 95 ? 18.529 2.436 -22.978 1.00 81.81 95 TRP A C 1
ATOM 765 O O . TRP A 1 95 ? 19.176 2.335 -24.019 1.00 81.81 95 TRP A O 1
ATOM 775 N N . GLU A 1 96 ? 18.350 3.614 -22.362 1.00 79.00 96 GLU A N 1
ATOM 776 C CA . GLU A 1 96 ? 18.865 4.892 -22.890 1.00 79.00 96 GLU A CA 1
ATOM 777 C C . GLU A 1 96 ? 20.387 4.864 -23.098 1.00 79.00 96 GLU A C 1
ATOM 779 O O . GLU A 1 96 ? 20.905 5.484 -24.025 1.00 79.00 96 GLU A O 1
ATOM 784 N N . ARG A 1 97 ? 21.116 4.142 -22.240 1.00 80.38 97 ARG A N 1
ATOM 785 C CA . ARG A 1 97 ? 22.578 4.015 -22.319 1.00 80.38 97 ARG A CA 1
ATOM 786 C C . ARG A 1 97 ? 23.043 3.004 -23.360 1.00 80.38 97 ARG A C 1
ATOM 788 O O . ARG A 1 97 ? 24.035 3.261 -24.035 1.00 80.38 97 ARG A O 1
ATOM 795 N N . ASN A 1 98 ? 22.372 1.860 -23.449 1.00 78.69 98 ASN A N 1
ATOM 796 C CA . ASN A 1 98 ? 22.818 0.723 -24.254 1.00 78.69 98 ASN A CA 1
ATOM 797 C C . ASN A 1 98 ? 22.148 0.651 -25.637 1.00 78.69 98 ASN A C 1
ATOM 799 O O . ASN A 1 98 ? 22.535 -0.201 -26.434 1.00 78.69 98 ASN A O 1
ATOM 803 N N . LEU A 1 99 ? 21.174 1.527 -25.935 1.00 70.12 99 LEU A N 1
ATOM 804 C CA . LEU A 1 99 ? 20.375 1.515 -27.173 1.00 70.12 99 LEU A CA 1
ATOM 805 C C . LEU A 1 99 ? 19.797 0.121 -27.488 1.00 7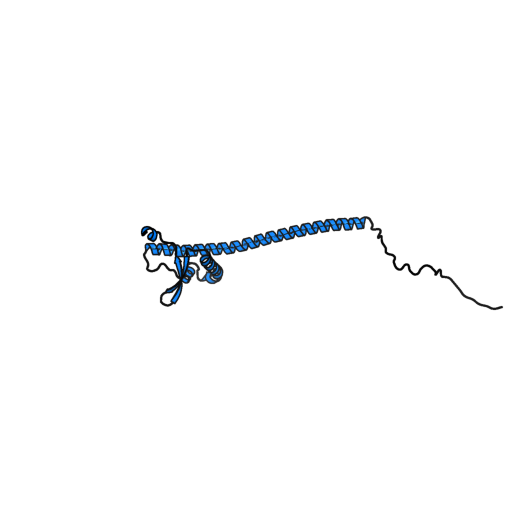0.12 99 LEU A C 1
ATOM 807 O O . LEU A 1 99 ? 19.758 -0.313 -28.641 1.00 70.12 99 LEU A O 1
ATOM 811 N N . GLU A 1 100 ? 19.360 -0.606 -26.457 1.00 66.88 100 GLU A N 1
ATOM 812 C CA . GLU A 1 100 ? 18.756 -1.924 -26.649 1.00 66.88 100 GLU A CA 1
ATOM 813 C C . GLU A 1 100 ? 17.436 -1.834 -27.432 1.00 66.88 100 GLU A C 1
ATOM 815 O O . GLU A 1 100 ? 16.777 -0.795 -27.508 1.00 66.88 100 GLU A O 1
ATOM 820 N N . LEU A 1 101 ? 17.044 -2.956 -28.037 1.00 61.06 101 LEU A N 1
ATOM 821 C CA . LEU A 1 101 ? 16.038 -2.999 -29.098 1.00 61.06 101 LEU A CA 1
ATOM 822 C C . LEU A 1 101 ? 14.629 -2.540 -28.661 1.00 61.06 101 LEU A C 1
ATOM 824 O O . LEU A 1 101 ? 13.828 -2.197 -29.530 1.00 61.06 101 LEU A O 1
ATOM 828 N N . MET A 1 102 ? 14.285 -2.555 -27.360 1.00 63.66 102 MET A N 1
ATOM 829 C CA . M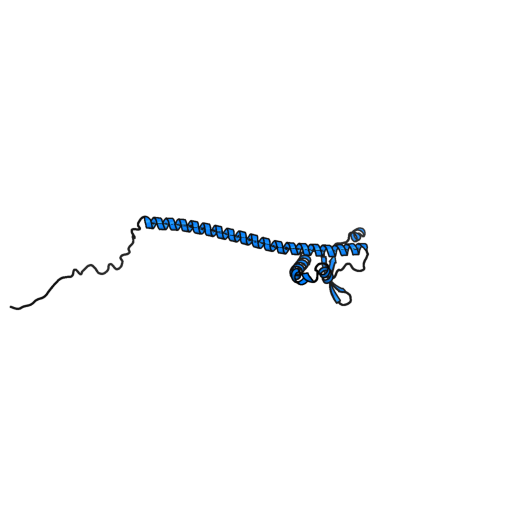ET A 1 102 ? 12.901 -2.342 -26.901 1.00 63.66 102 MET A CA 1
ATOM 830 C C . MET A 1 102 ? 12.767 -1.742 -25.480 1.00 63.66 102 MET A C 1
ATOM 832 O O . MET A 1 102 ? 13.250 -2.352 -24.531 1.00 63.66 102 MET A O 1
ATOM 836 N N . PRO A 1 103 ? 12.024 -0.627 -25.289 1.00 75.94 103 PRO A N 1
ATOM 837 C CA . PRO A 1 103 ? 11.765 -0.003 -23.983 1.00 75.94 103 PRO A CA 1
ATOM 838 C C . PRO A 1 103 ? 10.522 -0.592 -23.277 1.00 75.94 103 PRO A C 1
ATOM 840 O O . PRO A 1 103 ? 9.658 0.145 -22.787 1.00 75.94 103 PRO A O 1
ATOM 843 N N . TYR A 1 104 ? 10.369 -1.920 -23.278 1.00 80.00 104 TYR A N 1
ATOM 844 C CA . TYR A 1 104 ? 9.201 -2.604 -22.705 1.00 80.00 104 TYR A CA 1
ATOM 845 C C . TYR A 1 104 ? 9.641 -3.706 -21.747 1.00 80.00 104 TYR A C 1
ATOM 847 O O . TYR A 1 104 ? 10.500 -4.515 -22.089 1.00 80.00 104 TYR A O 1
ATOM 855 N N . ILE A 1 105 ? 9.000 -3.792 -20.578 1.00 87.50 105 ILE A N 1
ATOM 856 C CA . ILE A 1 105 ? 9.289 -4.846 -19.597 1.00 87.50 105 ILE A CA 1
ATOM 857 C C . ILE A 1 105 ? 8.025 -5.660 -19.322 1.00 87.50 105 ILE A C 1
ATOM 859 O O . ILE A 1 105 ? 7.015 -5.084 -18.904 1.00 87.50 105 ILE A O 1
ATOM 863 N N . PRO A 1 106 ? 8.051 -6.995 -19.482 1.00 89.69 106 PRO A N 1
ATOM 864 C CA . PRO A 1 106 ? 6.936 -7.848 -19.093 1.00 89.69 106 PRO A CA 1
ATOM 865 C C . PRO A 1 106 ? 6.635 -7.743 -17.593 1.00 89.69 106 PRO A C 1
ATOM 867 O O . PRO A 1 106 ? 7.518 -7.924 -16.751 1.00 89.69 106 PRO A O 1
ATOM 870 N N . ILE A 1 107 ? 5.362 -7.541 -17.239 1.00 90.88 107 ILE A N 1
ATOM 871 C CA . ILE A 1 107 ? 4.908 -7.497 -15.837 1.00 90.88 107 ILE A CA 1
ATOM 872 C C . ILE A 1 107 ? 5.314 -8.759 -15.046 1.00 90.88 107 ILE A C 1
ATOM 874 O O . ILE A 1 107 ? 5.743 -8.619 -13.895 1.00 90.88 107 ILE A O 1
ATOM 878 N N . PRO A 1 108 ? 5.234 -9.990 -15.609 1.00 89.50 108 PRO A N 1
ATOM 879 C CA . PRO A 1 108 ? 5.681 -11.189 -14.902 1.00 89.50 108 PRO A CA 1
ATOM 880 C C . PRO A 1 108 ? 7.165 -11.148 -14.529 1.00 89.50 108 PRO A C 1
ATOM 882 O O . PRO A 1 108 ? 7.519 -11.595 -13.444 1.00 89.50 108 PRO A O 1
ATOM 885 N N . HIS A 1 109 ? 8.012 -10.570 -15.386 1.00 89.12 109 HIS A N 1
ATOM 886 C CA . HIS A 1 109 ? 9.443 -10.451 -15.121 1.00 89.12 109 HIS A CA 1
ATOM 887 C C . HIS A 1 109 ? 9.708 -9.510 -13.940 1.00 89.12 109 HIS A C 1
ATOM 889 O O . HIS A 1 109 ? 10.419 -9.877 -13.011 1.00 89.12 109 HIS A O 1
ATOM 895 N N . VAL A 1 110 ? 9.057 -8.341 -13.906 1.00 91.00 110 VAL A N 1
ATOM 896 C CA . VAL A 1 110 ? 9.204 -7.391 -12.787 1.00 91.00 110 VAL A CA 1
ATOM 897 C C . VAL A 1 110 ? 8.750 -8.008 -11.466 1.00 91.00 110 VAL A C 1
ATOM 899 O O . VAL A 1 110 ? 9.424 -7.864 -10.447 1.00 91.00 110 VAL A O 1
ATOM 902 N N . ARG A 1 111 ? 7.622 -8.725 -11.475 1.00 91.69 111 ARG A N 1
ATOM 903 C CA . ARG A 1 111 ? 7.117 -9.418 -10.286 1.00 91.69 111 ARG A CA 1
ATOM 904 C C . ARG A 1 111 ? 8.124 -10.434 -9.765 1.00 91.69 111 ARG A C 1
ATOM 906 O O . ARG A 1 111 ? 8.344 -10.503 -8.562 1.00 91.69 111 ARG A O 1
ATOM 913 N N . ASP A 1 112 ? 8.691 -11.225 -10.664 1.00 90.94 112 ASP A N 1
ATOM 914 C CA . ASP A 1 112 ? 9.586 -12.317 -10.309 1.00 90.94 112 ASP A CA 1
ATOM 915 C C . ASP A 1 112 ? 10.956 -11.797 -9.831 1.00 90.94 112 ASP A C 1
ATOM 917 O O . ASP A 1 112 ? 11.566 -12.424 -8.970 1.00 90.94 112 ASP A O 1
ATOM 921 N N . THR A 1 113 ? 11.381 -10.613 -10.288 1.00 88.75 113 THR A N 1
ATOM 922 C CA . THR A 1 113 ? 12.548 -9.884 -9.759 1.00 88.75 113 THR A CA 1
ATOM 923 C C . THR A 1 113 ? 12.293 -9.286 -8.371 1.00 88.75 113 THR A C 1
ATOM 925 O O . THR A 1 113 ? 13.194 -9.254 -7.535 1.00 88.75 113 THR A O 1
ATOM 928 N N . LEU A 1 114 ? 11.077 -8.797 -8.102 1.00 90.00 114 LEU A N 1
ATOM 929 C CA . LEU A 1 114 ? 10.740 -8.121 -6.841 1.00 90.00 114 LEU A CA 1
ATOM 930 C C . LEU A 1 114 ? 10.278 -9.062 -5.722 1.00 90.00 114 LEU A C 1
ATOM 932 O O . LEU A 1 114 ? 10.412 -8.713 -4.550 1.00 90.00 114 LEU A O 1
ATOM 936 N N . ILE A 1 115 ? 9.685 -10.208 -6.064 1.00 89.50 115 ILE A N 1
ATOM 937 C CA . ILE A 1 115 ? 9.037 -11.118 -5.114 1.00 89.50 115 ILE A CA 1
ATOM 938 C C . ILE A 1 115 ? 9.658 -12.516 -5.247 1.00 89.50 115 ILE A C 1
ATOM 940 O O . ILE A 1 115 ? 9.343 -13.240 -6.204 1.00 89.50 115 ILE A O 1
ATOM 944 N N . PRO A 1 116 ? 10.485 -12.934 -4.268 1.00 89.50 116 PRO A N 1
ATOM 945 C CA . PRO A 1 116 ? 11.010 -14.292 -4.194 1.00 89.50 116 PRO A CA 1
ATOM 946 C C . PRO A 1 116 ? 9.885 -15.338 -4.209 1.00 89.50 116 PRO A C 1
ATOM 948 O O . PRO A 1 116 ? 8.774 -15.059 -3.748 1.00 89.50 116 PRO A O 1
ATOM 951 N N . PRO A 1 117 ? 10.139 -16.561 -4.710 1.00 88.12 117 PRO A N 1
ATOM 952 C CA . PRO A 1 117 ? 9.113 -17.596 -4.844 1.00 88.12 117 PRO A CA 1
ATOM 953 C C . PRO A 1 117 ? 8.400 -17.933 -3.525 1.00 88.12 117 PRO A C 1
ATOM 955 O O . PRO A 1 117 ? 7.199 -18.200 -3.548 1.00 88.12 117 PRO A O 1
ATOM 958 N N . GLU A 1 118 ? 9.108 -17.855 -2.397 1.00 87.50 118 GLU A N 1
ATOM 959 C CA . GLU A 1 118 ? 8.589 -18.137 -1.051 1.00 87.50 118 GLU A CA 1
ATOM 960 C C . GLU A 1 118 ? 7.481 -17.154 -0.626 1.00 87.50 118 GLU A C 1
ATOM 962 O O . GLU A 1 118 ? 6.454 -17.562 -0.079 1.00 87.50 118 GLU A O 1
ATOM 967 N N . ASP A 1 119 ? 7.612 -15.874 -0.985 1.00 88.06 119 ASP A N 1
ATOM 968 C CA . ASP A 1 119 ? 6.713 -14.797 -0.547 1.00 88.06 119 ASP A CA 1
ATOM 969 C C . ASP A 1 119 ? 5.537 -14.532 -1.500 1.00 88.06 119 ASP A C 1
ATOM 971 O O . ASP A 1 119 ? 4.645 -13.721 -1.211 1.00 88.06 119 ASP A O 1
ATOM 975 N N . ARG A 1 120 ? 5.478 -15.230 -2.643 1.00 87.06 120 ARG A N 1
ATOM 976 C CA . ARG A 1 120 ? 4.477 -14.984 -3.699 1.00 87.06 120 ARG A CA 1
ATOM 977 C C . ARG A 1 120 ? 3.039 -15.073 -3.200 1.00 87.06 120 ARG A C 1
ATOM 979 O O . ARG A 1 120 ? 2.194 -14.292 -3.637 1.00 87.06 120 ARG A O 1
ATOM 986 N N . SER A 1 121 ? 2.741 -16.013 -2.303 1.00 86.50 121 SER A N 1
ATOM 987 C CA . SER A 1 121 ? 1.382 -16.217 -1.786 1.00 86.50 121 SER A CA 1
ATOM 988 C C . SER A 1 121 ? 0.941 -15.071 -0.866 1.00 86.50 121 SER A C 1
ATOM 990 O O . SER A 1 121 ? -0.168 -14.548 -1.014 1.00 86.50 121 SER A O 1
ATOM 992 N N . HIS A 1 122 ? 1.832 -14.635 0.025 1.00 87.00 122 HIS A N 1
ATOM 993 C CA . HIS A 1 122 ? 1.592 -13.570 0.991 1.00 87.00 122 HIS A CA 1
ATOM 994 C C . HIS A 1 122 ? 1.502 -12.197 0.309 1.00 87.00 122 HIS A C 1
ATOM 996 O O . HIS A 1 122 ? 0.561 -11.434 0.545 1.00 87.00 122 HIS A O 1
ATOM 1002 N N . MET A 1 123 ? 2.423 -11.904 -0.614 1.00 88.56 123 MET A N 1
ATOM 1003 C CA . MET A 1 123 ? 2.508 -10.597 -1.271 1.00 88.56 123 MET A CA 1
ATOM 1004 C C . MET A 1 123 ? 1.526 -10.415 -2.434 1.00 88.56 123 MET A C 1
ATOM 1006 O O . MET A 1 123 ? 1.327 -9.286 -2.882 1.00 88.56 123 MET A O 1
ATOM 1010 N N . LYS A 1 124 ? 0.843 -11.474 -2.898 1.00 90.25 124 LYS A N 1
ATOM 1011 C CA . LYS A 1 124 ? -0.096 -11.416 -4.037 1.00 90.25 124 LYS A CA 1
ATOM 1012 C C . LYS A 1 124 ? -1.139 -10.303 -3.908 1.00 90.25 124 LYS A C 1
ATOM 1014 O O . LYS A 1 124 ? -1.406 -9.591 -4.873 1.00 90.25 124 LYS A O 1
ATOM 1019 N N . LYS A 1 125 ? -1.726 -10.138 -2.717 1.00 91.00 125 LYS A N 1
ATOM 1020 C CA . LYS A 1 125 ? -2.755 -9.113 -2.465 1.00 91.00 125 LYS A CA 1
ATOM 1021 C C . LYS A 1 125 ? -2.180 -7.697 -2.535 1.00 91.00 125 LYS A C 1
ATOM 1023 O O . LYS A 1 125 ? -2.847 -6.799 -3.043 1.00 91.00 125 LYS A O 1
ATOM 1028 N N . VAL A 1 126 ? -0.963 -7.502 -2.027 1.00 91.38 126 VAL A N 1
ATOM 1029 C CA . VAL A 1 126 ? -0.258 -6.212 -2.069 1.00 91.38 126 VAL A CA 1
ATOM 1030 C C . VAL A 1 126 ? 0.132 -5.886 -3.507 1.00 91.38 126 VAL A C 1
ATOM 1032 O O . VAL A 1 126 ? -0.169 -4.794 -3.973 1.00 91.38 126 VAL A O 1
ATOM 1035 N N . TRP A 1 127 ? 0.680 -6.861 -4.239 1.00 93.50 127 TRP A N 1
ATOM 1036 C CA . TRP A 1 127 ? 1.013 -6.741 -5.659 1.00 93.50 127 TRP A CA 1
ATOM 1037 C C . TRP A 1 127 ? -0.191 -6.308 -6.500 1.00 93.50 127 TRP A C 1
ATOM 1039 O O . TRP A 1 127 ? -0.124 -5.313 -7.210 1.00 93.50 127 TRP A O 1
ATOM 1049 N N . GLN A 1 128 ? -1.329 -6.998 -6.381 1.00 92.50 128 GLN A N 1
ATOM 1050 C CA . GLN A 1 128 ? -2.535 -6.655 -7.145 1.00 92.50 128 GLN A CA 1
ATOM 1051 C C . GLN A 1 128 ? -3.048 -5.242 -6.837 1.00 92.50 128 GLN A C 1
ATOM 1053 O O . GLN A 1 128 ? -3.453 -4.522 -7.748 1.00 92.50 128 GLN A O 1
ATOM 1058 N N . LYS A 1 129 ? -3.017 -4.826 -5.563 1.00 92.31 129 LYS A N 1
ATOM 1059 C CA . LYS A 1 129 ? -3.377 -3.456 -5.171 1.00 92.31 129 LYS A CA 1
ATOM 1060 C C . LYS A 1 129 ? -2.391 -2.428 -5.728 1.00 92.31 129 LYS A C 1
ATOM 1062 O O . LYS A 1 129 ? -2.838 -1.383 -6.184 1.00 92.31 129 LYS A O 1
ATOM 1067 N N . ALA A 1 130 ? -1.094 -2.731 -5.711 1.00 92.88 130 ALA A N 1
ATOM 1068 C CA . ALA A 1 130 ? -0.040 -1.874 -6.245 1.00 92.88 130 ALA A CA 1
ATOM 1069 C C . ALA A 1 130 ? -0.175 -1.680 -7.759 1.00 92.88 130 ALA A C 1
ATOM 1071 O O . ALA A 1 130 ? -0.190 -0.543 -8.213 1.00 92.88 130 ALA A O 1
ATOM 1072 N N . VAL A 1 131 ? -0.371 -2.759 -8.524 1.00 92.75 131 VAL A N 1
ATOM 1073 C CA . VAL A 1 131 ? -0.608 -2.687 -9.978 1.00 92.75 131 VAL A CA 1
ATOM 1074 C C . VAL A 1 131 ? -1.846 -1.845 -10.284 1.00 92.75 131 VAL A C 1
ATOM 1076 O O . VAL A 1 131 ? -1.776 -0.923 -11.089 1.00 92.75 131 VAL A O 1
ATOM 1079 N N . LYS A 1 132 ? -2.960 -2.083 -9.578 1.00 92.06 132 LYS A N 1
ATOM 1080 C CA . LYS A 1 132 ? -4.185 -1.292 -9.757 1.00 92.06 132 LYS A CA 1
ATOM 1081 C C . LYS A 1 132 ? -3.978 0.187 -9.416 1.00 92.06 132 LYS A C 1
ATOM 1083 O O . LYS A 1 132 ? -4.511 1.059 -10.101 1.00 92.06 132 LYS A O 1
ATOM 1088 N N . PHE A 1 133 ? -3.235 0.474 -8.345 1.00 91.00 133 PHE A N 1
ATOM 1089 C CA . PHE A 1 133 ? -2.892 1.840 -7.959 1.00 91.00 133 PHE A CA 1
ATOM 1090 C C . PHE A 1 133 ? -2.055 2.520 -9.043 1.00 91.00 133 PHE A C 1
ATOM 1092 O O . PHE A 1 133 ? -2.360 3.657 -9.394 1.00 91.00 133 PHE A O 1
ATOM 1099 N N . LEU A 1 134 ? -1.068 1.809 -9.596 1.00 91.12 134 LEU A N 1
ATOM 1100 C CA . LEU A 1 134 ? -0.202 2.283 -10.670 1.00 91.12 134 LEU A CA 1
ATOM 1101 C C . LEU A 1 134 ? -1.020 2.648 -11.914 1.00 91.12 134 LEU A C 1
ATOM 1103 O O . LEU A 1 134 ? -0.951 3.778 -12.376 1.00 91.12 134 LEU A O 1
ATOM 1107 N N . GLU A 1 135 ? -1.884 1.745 -12.378 1.00 88.12 135 GLU A N 1
ATOM 1108 C CA . GLU A 1 135 ? -2.743 1.973 -13.550 1.00 88.12 135 GLU A CA 1
ATOM 1109 C C . GLU A 1 135 ? -3.712 3.151 -13.376 1.00 88.12 135 GLU A C 1
ATOM 1111 O O . GLU A 1 135 ? -4.070 3.806 -14.352 1.00 88.12 135 GLU A O 1
ATOM 1116 N N . SER A 1 136 ? -4.153 3.417 -12.142 1.00 86.81 136 SER A N 1
ATOM 1117 C CA . SER A 1 136 ? -5.148 4.461 -11.861 1.00 86.81 136 SER A CA 1
ATOM 1118 C C . SER A 1 136 ? -4.536 5.829 -11.533 1.00 86.81 136 SER A C 1
ATOM 1120 O O . SER A 1 136 ? -5.208 6.838 -11.726 1.00 86.81 136 SER A O 1
ATOM 1122 N N . ASN A 1 137 ? -3.311 5.880 -10.994 1.00 85.75 137 ASN A N 1
ATOM 1123 C CA . ASN A 1 137 ? -2.720 7.108 -10.436 1.00 85.75 137 ASN A CA 1
ATOM 1124 C C . ASN A 1 137 ? -1.385 7.515 -11.078 1.00 85.75 137 ASN A C 1
ATOM 1126 O O . ASN A 1 137 ? -1.036 8.691 -11.023 1.00 85.75 137 ASN A O 1
ATOM 1130 N N . GLU A 1 138 ? -0.627 6.589 -11.670 1.00 84.38 138 GLU A N 1
ATOM 1131 C CA . GLU A 1 138 ? 0.692 6.876 -12.246 1.00 84.38 138 GLU A CA 1
ATOM 1132 C C . GLU A 1 138 ? 0.624 6.981 -13.768 1.00 84.38 138 GLU A C 1
ATOM 1134 O O . GLU A 1 138 ? 0.632 5.990 -14.490 1.00 84.38 138 GLU A O 1
ATOM 1139 N N . SER A 1 139 ? 0.613 8.212 -14.279 1.00 80.94 139 SER A N 1
ATOM 1140 C CA . SER A 1 139 ? 0.558 8.487 -15.723 1.00 80.94 139 SER A CA 1
ATOM 1141 C C . SER A 1 139 ? 1.869 8.195 -16.468 1.00 80.94 139 SER A C 1
ATOM 1143 O O . SER A 1 139 ? 1.877 8.110 -17.698 1.00 80.94 139 SER A O 1
ATOM 1145 N N . ARG A 1 140 ? 2.979 8.047 -15.732 1.00 86.38 140 ARG A N 1
ATOM 1146 C CA . ARG A 1 140 ? 4.341 7.848 -16.266 1.00 86.38 140 ARG A CA 1
ATOM 1147 C C . ARG A 1 140 ? 4.593 6.441 -16.794 1.00 86.38 140 ARG A C 1
A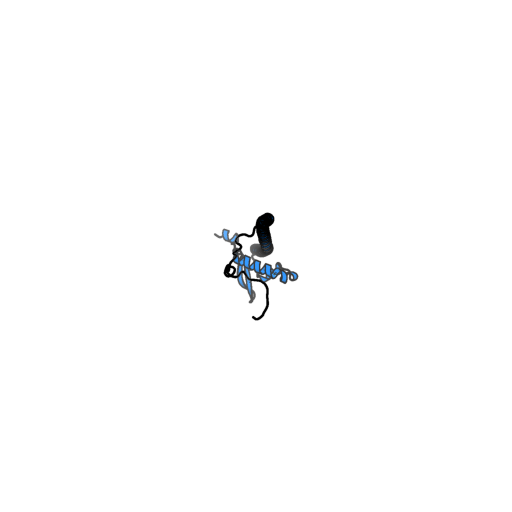TOM 1149 O O . ARG A 1 140 ? 5.554 6.223 -17.528 1.00 86.38 140 ARG A O 1
ATOM 1156 N N . ILE A 1 141 ? 3.765 5.485 -16.385 1.00 87.50 141 ILE A N 1
ATOM 1157 C CA . ILE A 1 141 ? 3.881 4.083 -16.766 1.00 87.50 141 ILE A CA 1
ATOM 1158 C C . ILE A 1 141 ? 2.583 3.688 -17.449 1.00 87.50 141 ILE A C 1
ATOM 1160 O O . ILE A 1 141 ? 1.499 3.849 -16.896 1.00 87.50 141 ILE A O 1
ATOM 1164 N N . ARG A 1 142 ? 2.692 3.149 -18.659 1.00 87.00 142 ARG A N 1
ATOM 1165 C CA . ARG A 1 142 ? 1.550 2.652 -19.421 1.00 87.00 142 ARG A CA 1
ATOM 1166 C C . ARG A 1 142 ? 1.607 1.136 -19.498 1.00 87.00 142 ARG A C 1
ATOM 1168 O O . ARG A 1 142 ? 2.630 0.574 -19.886 1.00 87.00 142 ARG A O 1
ATOM 1175 N N . THR A 1 143 ? 0.506 0.491 -19.125 1.00 89.88 143 THR A N 1
ATOM 1176 C CA . THR A 1 143 ? 0.302 -0.942 -19.346 1.00 89.88 143 THR A CA 1
ATOM 1177 C C . THR A 1 143 ? -0.174 -1.158 -20.780 1.00 89.88 143 THR A C 1
ATOM 1179 O O . THR A 1 143 ? -1.208 -0.619 -21.176 1.00 89.88 143 THR A O 1
ATOM 1182 N N . GLU A 1 144 ? 0.567 -1.942 -21.559 1.00 86.88 144 GLU A N 1
ATOM 1183 C CA . GLU A 1 144 ? 0.222 -2.296 -22.940 1.00 86.88 144 GLU A CA 1
ATOM 1184 C C . GLU A 1 144 ? 0.252 -3.819 -23.113 1.00 86.88 144 GLU A C 1
ATOM 1186 O O . GLU A 1 144 ? 1.034 -4.512 -22.468 1.00 86.88 144 GLU A O 1
ATOM 1191 N N . GLY A 1 145 ? -0.623 -4.363 -23.960 1.00 87.88 145 GLY A N 1
ATOM 1192 C CA . GLY A 1 145 ? -0.532 -5.756 -24.395 1.00 87.88 145 GLY A CA 1
ATOM 1193 C C . GLY A 1 145 ? 0.397 -5.843 -25.598 1.00 87.88 145 GLY A C 1
ATOM 1194 O O . GLY A 1 145 ? 0.152 -5.173 -26.600 1.00 87.88 145 GLY A O 1
ATOM 1195 N N . GLN A 1 146 ? 1.452 -6.646 -25.511 1.00 85.50 146 GLN A N 1
ATOM 1196 C CA . GLN A 1 146 ? 2.398 -6.850 -26.599 1.00 85.50 146 GLN A CA 1
ATOM 1197 C C . GLN A 1 146 ? 2.624 -8.332 -26.855 1.00 85.50 146 GLN A C 1
ATOM 1199 O O . GLN A 1 146 ? 2.747 -9.124 -25.922 1.00 85.50 146 GLN A O 1
ATOM 1204 N N . ARG A 1 147 ? 2.738 -8.694 -28.134 1.00 86.88 147 ARG A N 1
ATOM 1205 C CA . ARG A 1 147 ? 3.061 -10.060 -28.530 1.00 86.88 147 ARG A CA 1
ATOM 1206 C C . ARG A 1 147 ? 4.573 -10.227 -28.632 1.00 86.88 147 ARG A C 1
ATOM 1208 O O . ARG A 1 147 ? 5.183 -9.729 -29.576 1.00 86.88 147 ARG A O 1
ATOM 1215 N N . ILE A 1 148 ? 5.166 -10.919 -27.665 1.00 82.62 148 ILE A N 1
ATOM 1216 C CA . ILE A 1 148 ? 6.605 -11.192 -27.585 1.00 82.62 148 ILE A CA 1
ATOM 1217 C C . ILE A 1 148 ? 6.803 -12.679 -27.865 1.00 82.62 148 ILE A C 1
ATOM 1219 O O . ILE A 1 148 ? 6.174 -13.521 -27.234 1.00 82.62 148 ILE A O 1
ATOM 1223 N N . ASN A 1 149 ? 7.658 -13.020 -28.832 1.00 82.00 149 ASN A N 1
ATOM 1224 C CA . ASN A 1 149 ? 7.959 -14.412 -29.206 1.00 82.00 149 ASN A CA 1
ATOM 1225 C C . ASN A 1 149 ? 6.720 -15.275 -29.536 1.00 82.00 149 ASN A C 1
ATOM 1227 O O . ASN A 1 149 ? 6.742 -16.490 -29.371 1.00 82.00 149 ASN A O 1
ATOM 1231 N N . GLY A 1 150 ? 5.640 -14.654 -30.025 1.00 86.69 150 GLY A N 1
ATOM 1232 C CA . GLY A 1 150 ? 4.395 -15.340 -30.387 1.00 86.69 150 GLY A CA 1
ATOM 1233 C C . GLY A 1 150 ? 3.361 -15.450 -29.263 1.00 86.69 150 GLY A C 1
ATOM 1234 O O . GLY A 1 150 ? 2.227 -15.818 -29.558 1.00 86.69 150 GLY A O 1
ATOM 1235 N N . GLU A 1 151 ? 3.703 -15.057 -28.034 1.00 87.75 151 GLU A N 1
ATOM 1236 C CA . GLU A 1 151 ? 2.806 -15.040 -26.873 1.00 87.75 151 GLU A CA 1
ATOM 1237 C C . GLU A 1 151 ? 2.411 -13.609 -26.486 1.00 87.75 151 GLU A C 1
ATOM 1239 O O . GLU A 1 151 ? 3.219 -12.681 -26.571 1.00 87.75 151 GLU A O 1
ATOM 1244 N N . ASP A 1 152 ? 1.162 -13.422 -26.058 1.00 90.31 152 ASP A N 1
ATOM 1245 C CA . ASP A 1 152 ? 0.653 -12.125 -25.611 1.00 90.31 152 ASP A CA 1
ATOM 1246 C C . ASP A 1 152 ? 1.009 -11.879 -24.142 1.00 90.31 152 ASP A C 1
ATOM 1248 O O . ASP A 1 152 ? 0.560 -12.588 -23.238 1.00 90.31 152 ASP A O 1
ATOM 1252 N N . PHE A 1 153 ? 1.783 -10.826 -23.895 1.00 88.94 153 PHE A N 1
ATOM 1253 C CA . PHE A 1 153 ? 2.182 -10.391 -22.565 1.00 88.94 153 PHE A CA 1
ATOM 1254 C C . PHE A 1 153 ? 1.680 -8.986 -22.268 1.00 88.94 153 PHE A C 1
ATOM 1256 O O . PHE A 1 153 ? 1.684 -8.100 -23.118 1.00 88.94 153 PHE A O 1
ATOM 1263 N N . LEU A 1 154 ? 1.313 -8.757 -21.008 1.00 91.25 154 LEU A N 1
ATOM 1264 C CA . LEU A 1 154 ? 1.183 -7.402 -20.492 1.00 91.25 154 LEU A CA 1
ATOM 1265 C C . LEU A 1 154 ? 2.575 -6.867 -20.166 1.00 91.25 154 LEU A C 1
ATOM 1267 O O . LEU A 1 154 ? 3.328 -7.481 -19.400 1.00 91.25 154 LEU A O 1
ATOM 1271 N N . VAL A 1 155 ? 2.893 -5.716 -20.741 1.00 91.12 155 VAL A N 1
ATOM 1272 C CA . VAL A 1 155 ? 4.162 -5.017 -20.576 1.00 91.12 155 VAL A CA 1
ATOM 1273 C C . VAL A 1 155 ? 3.935 -3.640 -19.971 1.00 91.12 155 VAL A C 1
ATOM 1275 O O . VAL A 1 155 ? 2.895 -3.010 -20.174 1.00 91.12 155 VAL A O 1
ATOM 1278 N N . TRP A 1 156 ? 4.933 -3.164 -19.237 1.00 91.75 156 TRP A N 1
ATOM 1279 C CA . TRP A 1 156 ? 5.020 -1.777 -18.810 1.00 91.75 156 TRP A CA 1
ATOM 1280 C C . TRP A 1 156 ? 5.976 -1.001 -19.700 1.00 91.75 156 TRP A C 1
ATOM 1282 O O . TRP A 1 156 ? 7.087 -1.452 -19.986 1.00 91.75 156 TRP A O 1
ATOM 1292 N N . ARG A 1 157 ? 5.524 0.187 -20.100 1.00 87.50 157 ARG A N 1
ATOM 1293 C CA . ARG A 1 157 ? 6.273 1.155 -20.894 1.00 87.50 157 ARG A CA 1
ATOM 1294 C C . ARG A 1 157 ? 6.401 2.466 -20.127 1.00 87.50 157 ARG A C 1
ATOM 1296 O O . ARG A 1 157 ? 5.402 2.983 -19.625 1.00 87.50 157 ARG A O 1
ATOM 1303 N N . TRP A 1 158 ? 7.607 3.026 -20.087 1.00 87.75 158 TRP A N 1
ATOM 1304 C CA . TRP A 1 158 ? 7.830 4.385 -19.596 1.00 87.75 158 TRP A CA 1
ATOM 1305 C C . TRP A 1 158 ? 7.368 5.398 -20.653 1.00 87.75 158 TRP A C 1
ATOM 1307 O O . TRP A 1 158 ? 7.769 5.318 -21.814 1.00 87.75 158 TRP A O 1
ATOM 1317 N N . THR A 1 159 ? 6.466 6.308 -20.285 1.00 81.00 159 THR A N 1
ATOM 1318 C CA . THR A 1 159 ? 5.846 7.260 -21.227 1.00 81.00 159 THR A CA 1
ATOM 1319 C C . THR A 1 159 ? 6.439 8.657 -21.169 1.00 81.00 159 THR A C 1
ATOM 1321 O O . THR A 1 159 ? 6.143 9.458 -22.055 1.00 81.00 159 THR A O 1
ATOM 1324 N N . GLN A 1 160 ? 7.247 8.982 -20.155 1.00 75.31 160 GLN A N 1
ATOM 1325 C CA . GLN A 1 160 ? 7.852 10.309 -20.105 1.00 75.31 160 GLN A CA 1
ATOM 1326 C C . GLN A 1 160 ? 8.868 10.455 -21.243 1.00 75.31 160 GLN A C 1
ATOM 1328 O O . GLN A 1 160 ? 9.673 9.540 -21.444 1.00 75.31 160 GLN A O 1
ATOM 1333 N N . PRO A 1 161 ? 8.844 11.581 -21.977 1.00 66.81 161 PRO A N 1
ATOM 1334 C CA . PRO A 1 161 ? 9.840 11.848 -22.999 1.00 66.81 161 PRO A CA 1
ATOM 1335 C C . PRO A 1 161 ? 11.228 11.856 -22.353 1.00 66.81 161 PRO A C 1
ATOM 1337 O O . PRO A 1 161 ? 11.468 12.544 -21.360 1.00 66.81 161 PRO A O 1
ATOM 1340 N N . SER A 1 162 ? 12.136 11.052 -22.902 1.00 63.38 162 SER A N 1
ATOM 1341 C CA . SER A 1 162 ? 13.555 11.127 -22.565 1.00 63.38 162 SER A CA 1
ATOM 1342 C C . SER A 1 162 ? 14.085 12.495 -23.000 1.00 63.38 162 SER A C 1
ATOM 1344 O O . SER A 1 162 ? 13.732 12.948 -24.090 1.00 63.38 162 SER A O 1
ATOM 1346 N N . ALA A 1 163 ? 14.997 13.100 -22.235 1.00 61.50 163 ALA A N 1
ATOM 1347 C CA . ALA A 1 163 ? 15.627 14.385 -22.578 1.00 61.50 163 ALA A CA 1
ATOM 1348 C C . ALA A 1 163 ? 16.298 14.407 -23.973 1.00 61.50 163 ALA A C 1
ATOM 1350 O O . ALA A 1 163 ? 16.548 15.470 -24.529 1.00 61.50 163 ALA A O 1
ATOM 1351 N N . TYR A 1 164 ? 16.562 13.234 -24.559 1.00 57.56 164 TYR A N 1
ATOM 1352 C CA . TYR A 1 164 ? 17.034 13.073 -25.936 1.00 57.56 164 TYR A CA 1
ATOM 1353 C C . TYR A 1 164 ? 16.031 13.559 -27.002 1.00 57.56 164 TYR A C 1
ATOM 1355 O O . TYR A 1 164 ? 16.432 13.928 -28.099 1.00 57.56 164 TYR A O 1
ATO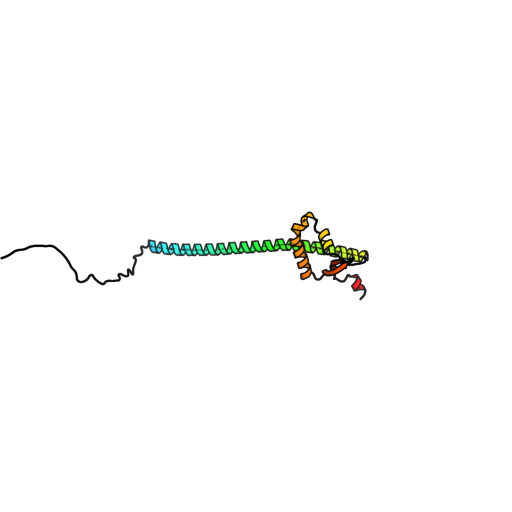M 1363 N N . CYS A 1 165 ? 14.730 13.567 -26.701 1.00 55.72 165 CYS A N 1
ATOM 1364 C CA . CYS A 1 165 ? 13.696 13.987 -27.647 1.00 55.72 165 CYS A CA 1
ATOM 1365 C C . CYS A 1 165 ? 13.490 15.513 -27.654 1.00 55.72 165 CYS A C 1
ATOM 1367 O O . CYS A 1 165 ? 13.045 16.062 -28.660 1.00 55.72 165 CYS A O 1
ATOM 1369 N N . ASP A 1 166 ? 13.867 16.195 -26.566 1.00 58.31 166 ASP A N 1
ATOM 1370 C CA . ASP A 1 166 ? 13.744 17.652 -26.424 1.00 58.31 166 ASP A CA 1
ATOM 1371 C C . ASP A 1 166 ? 14.855 18.414 -27.163 1.00 58.31 166 ASP A C 1
ATOM 1373 O O . ASP A 1 166 ? 14.688 19.586 -27.473 1.00 58.31 166 ASP A O 1
ATOM 1377 N N . SER A 1 167 ? 15.981 17.768 -27.485 1.00 58.16 167 SER A N 1
ATOM 1378 C CA . SER A 1 167 ? 17.076 18.385 -28.252 1.00 58.16 167 SER A CA 1
ATOM 1379 C C . SER A 1 167 ? 16.881 18.337 -29.773 1.00 58.16 167 SER A C 1
ATOM 1381 O O . SER A 1 167 ? 17.711 18.872 -30.509 1.00 58.16 167 SER A O 1
ATOM 1383 N N . ILE A 1 168 ? 15.816 17.680 -30.247 1.00 59.41 168 ILE A N 1
ATOM 1384 C CA . ILE A 1 168 ? 15.501 17.496 -31.674 1.00 59.41 168 ILE A CA 1
ATOM 1385 C C . ILE A 1 168 ? 14.397 18.472 -32.142 1.00 59.41 168 ILE A C 1
ATOM 1387 O O . ILE A 1 168 ? 14.130 18.561 -33.340 1.00 59.41 168 ILE A O 1
ATOM 1391 N N . THR A 1 169 ? 13.789 19.240 -31.227 1.00 48.47 169 THR A N 1
ATOM 1392 C CA . THR A 1 169 ? 12.776 20.270 -31.541 1.00 48.47 169 THR A CA 1
ATOM 1393 C C . THR A 1 169 ? 13.355 21.667 -31.363 1.00 48.47 169 THR A C 1
ATOM 1395 O O . THR A 1 169 ? 13.070 22.528 -32.225 1.00 48.47 169 THR A O 1
#

Foldseek 3Di:
DDDDDDDDDDDDDDDDPPPPDPPVPDDPQPPVNVVVVVVVVVVVVVVVVVVVVVVVVVVVVVVVVVVVVVVVLVVLLVVVLVLLCVVLVVLQVVCVVPVDDDSKDFPVVSCCVVAPPVCCVVCVVSVVSNVVCCPVPPPQWDWDWDQDPNDTTTIIGGDDDDVVVVVVD

Secondary structure (DSSP, 8-state):
-------------SS-S-------------HHHHHHHHHHHHHHHHHHHHHHHHHHHHHHHHHHHHHHHHHHHHHHHHHHHHHHHHHHHHHHHHHHHHT-S--EEEHHHHHHHHS-GGGHHHHHHHHHHHHHHHHHH-TTEEEEEEEETTEEEEEEEE-SPPHHHHT--

Sequence (169 aa):
RRSSDLGEHSETVTSLDLVTCLESTHPQMTFLCRLKFALFAILNKMLIFLLVLGVLWILLLFLKYSSKKVKEQQDAVYEMVNKIIGVIHAHNRDWERNLELMPYIPIPHVRDTLIPPEDRSHMKKVWQKAVKFLESNESRIRTEGQRINGEDFLVWRWTQPSAYCDSIT

InterPro domains:
  IPR018996 Man1/Src1-like, C-terminal [PF09402] (22-159)
  IPR041885 MAN1, winged-helix domain [G3DSA:1.10.10.1180] (62-158)
  IPR052277 Inner Nuclear Membrane ESCRT-Associated Protein [PTHR13428] (9-167)